Protein AF-A0A1X0ZWF3-F1 (afdb_monomer_lite)

Secondary structure (DSSP, 8-state):
-HHHHHHHHHHHHHHHHHHHHHHHHHHHHHHHHHHHHHHTT--HHHHHHHHHHHHHHHHHHHHHHHHHHSPPPPPPTTGGG--

S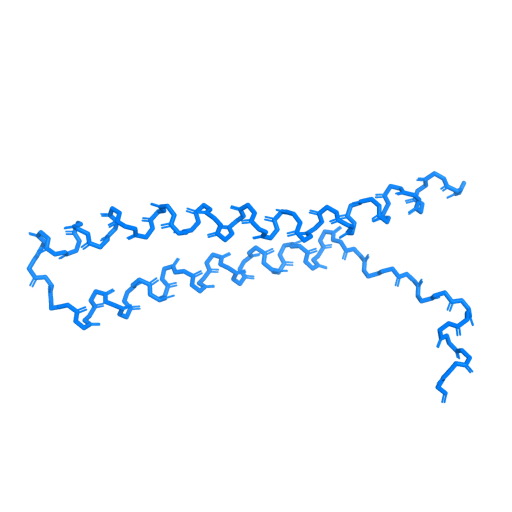tructure (mmCIF, N/CA/C/O backbone):
data_AF-A0A1X0ZWF3-F1
#
_entry.id   AF-A0A1X0ZWF3-F1
#
loop_
_atom_site.group_PDB
_atom_site.id
_atom_site.type_symbol
_atom_site.label_atom_id
_atom_site.label_alt_id
_atom_site.label_comp_id
_atom_site.label_asym_id
_atom_site.label_entity_id
_atom_site.label_seq_id
_atom_site.pdbx_PDB_ins_code
_atom_site.Cartn_x
_atom_site.Cartn_y
_atom_site.Cartn_z
_atom_site.occupancy
_atom_site.B_iso_or_equiv
_atom_site.auth_seq_id
_atom_site.auth_comp_id
_atom_site.auth_asym_id
_atom_site.auth_atom_id
_atom_site.pdbx_PDB_model_num
ATOM 1 N N . MET A 1 1 ? -23.942 4.016 27.450 1.00 49.78 1 MET A N 1
ATOM 2 C CA . MET A 1 1 ? -22.831 3.066 27.190 1.00 49.78 1 MET A CA 1
ATOM 3 C C . MET A 1 1 ? -23.010 2.209 25.929 1.00 49.78 1 MET A C 1
ATOM 5 O O . MET A 1 1 ? -22.033 2.072 25.215 1.00 49.78 1 MET A O 1
ATOM 9 N N . LYS A 1 2 ? -24.214 1.729 25.563 1.00 56.31 2 LYS A N 1
ATOM 10 C CA . LYS A 1 2 ? -24.435 0.869 24.367 1.00 56.31 2 LYS A CA 1
ATOM 11 C C . LYS A 1 2 ? -24.135 1.497 22.987 1.00 56.31 2 LYS A C 1
ATOM 13 O O . LYS A 1 2 ? -23.846 0.778 22.039 1.00 56.31 2 LYS A O 1
ATOM 18 N N . THR A 1 3 ? -24.221 2.822 22.843 1.00 58.50 3 THR A N 1
ATOM 19 C CA . THR A 1 3 ? -24.005 3.503 21.547 1.00 58.50 3 THR A CA 1
ATOM 20 C C . THR A 1 3 ? -22.538 3.492 21.118 1.00 58.50 3 THR A C 1
ATOM 22 O O . THR A 1 3 ? -22.245 3.353 19.936 1.00 58.50 3 THR A O 1
ATOM 25 N N . ASN A 1 4 ? -21.617 3.582 22.081 1.00 67.25 4 ASN A N 1
ATOM 26 C CA . ASN A 1 4 ? -20.184 3.667 21.803 1.00 67.25 4 ASN A CA 1
ATOM 27 C C . ASN A 1 4 ? -19.626 2.330 21.276 1.00 67.25 4 ASN A C 1
ATOM 29 O O . ASN A 1 4 ? -18.784 2.308 20.386 1.00 67.25 4 ASN A O 1
ATOM 33 N N . GLU A 1 5 ? -20.167 1.208 21.760 1.00 68.56 5 GLU A N 1
ATOM 34 C CA . GLU A 1 5 ? -19.804 -0.136 21.291 1.00 68.56 5 GLU A CA 1
ATOM 35 C C . GLU A 1 5 ? -20.290 -0.404 19.862 1.00 68.56 5 GLU A C 1
ATOM 37 O O . GLU A 1 5 ? -19.523 -0.912 19.049 1.00 68.56 5 GLU A O 1
ATOM 42 N N . ARG A 1 6 ? -21.516 0.016 19.508 1.00 69.56 6 ARG A N 1
ATOM 43 C CA . ARG A 1 6 ? -22.030 -0.122 18.131 1.00 69.56 6 ARG A CA 1
ATOM 44 C C . ARG A 1 6 ? -21.227 0.685 17.116 1.00 69.56 6 ARG A C 1
ATOM 46 O O . ARG A 1 6 ? -20.989 0.206 16.013 1.00 69.56 6 ARG A O 1
ATOM 53 N N . ILE A 1 7 ? -20.825 1.904 17.478 1.00 72.31 7 ILE A N 1
ATOM 54 C CA . ILE A 1 7 ? -20.001 2.757 16.611 1.00 72.31 7 ILE A CA 1
ATOM 55 C C . ILE A 1 7 ? -18.614 2.134 16.432 1.00 72.31 7 ILE A C 1
ATOM 57 O O . ILE A 1 7 ? -18.110 2.090 15.313 1.00 72.31 7 ILE A O 1
ATOM 61 N N . ARG A 1 8 ? -18.022 1.584 17.498 1.00 66.62 8 ARG A N 1
ATOM 62 C CA . ARG A 1 8 ? -16.731 0.890 17.431 1.00 66.62 8 ARG A CA 1
ATOM 63 C C . ARG A 1 8 ? -16.785 -0.357 16.543 1.00 66.62 8 ARG A C 1
ATOM 65 O O . ARG A 1 8 ? -15.916 -0.511 15.694 1.00 66.62 8 ARG A O 1
ATOM 72 N N . ASP A 1 9 ? -17.815 -1.193 16.671 1.00 71.81 9 ASP A N 1
ATOM 73 C CA . ASP A 1 9 ? -17.997 -2.375 15.810 1.00 71.81 9 ASP A CA 1
ATOM 74 C C . ASP A 1 9 ? -18.239 -1.995 14.345 1.00 71.81 9 ASP A C 1
ATOM 76 O O . ASP A 1 9 ? -17.745 -2.658 13.429 1.00 71.81 9 ASP A O 1
ATOM 80 N N . PHE A 1 10 ? -18.969 -0.903 14.109 1.00 73.50 10 PHE A N 1
ATOM 81 C CA . PHE A 1 10 ? -19.166 -0.360 12.770 1.00 73.50 10 PHE A CA 1
ATOM 82 C C . PHE A 1 10 ? -17.845 0.133 12.166 1.00 73.50 10 PHE A C 1
ATOM 84 O O . PHE A 1 10 ? -17.517 -0.241 11.042 1.00 73.50 10 PHE A O 1
ATOM 91 N N . LEU A 1 11 ? -17.049 0.895 12.921 1.00 69.56 11 LEU A N 1
ATOM 92 C CA . LEU A 1 11 ? -15.716 1.342 12.505 1.00 69.56 11 LEU A CA 1
ATOM 93 C C . LEU A 1 11 ? -14.764 0.161 12.273 1.00 69.56 11 LEU A C 1
ATOM 95 O O . LEU A 1 11 ? -14.000 0.180 11.312 1.00 69.56 11 LEU A O 1
ATOM 99 N N . TYR A 1 12 ? -14.856 -0.900 13.080 1.00 70.75 12 TYR A N 1
ATOM 100 C CA . TYR A 1 12 ? -14.079 -2.125 12.886 1.00 70.75 12 TYR A CA 1
ATOM 101 C C . TYR A 1 12 ? -14.466 -2.846 11.588 1.00 70.75 12 TYR A C 1
ATOM 103 O O . TYR A 1 12 ? -13.595 -3.234 10.814 1.00 70.75 12 TYR A O 1
ATOM 111 N N . ARG A 1 13 ? -15.763 -2.974 11.283 1.00 69.75 13 ARG A N 1
ATOM 112 C CA . ARG A 1 13 ? -16.221 -3.542 9.999 1.00 69.75 13 ARG A CA 1
ATOM 113 C C . ARG A 1 13 ? -15.846 -2.664 8.806 1.00 69.75 13 ARG A C 1
ATOM 115 O O . ARG A 1 13 ? -15.487 -3.186 7.754 1.00 69.75 13 ARG A O 1
ATOM 122 N N . MET A 1 14 ? -15.889 -1.346 8.976 1.00 74.94 14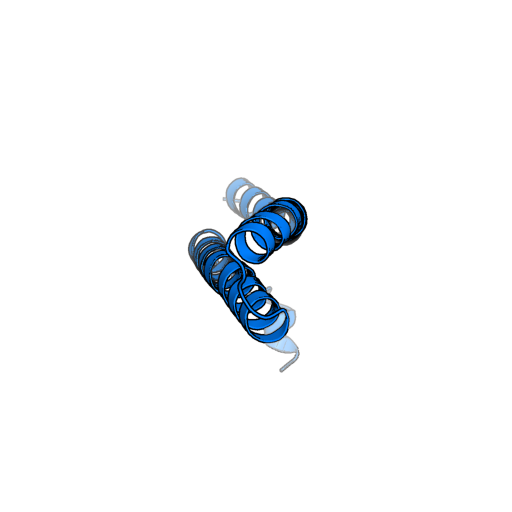 MET A N 1
ATOM 123 C CA . MET A 1 14 ? -15.470 -0.382 7.959 1.00 74.94 14 MET A CA 1
ATOM 124 C C . MET A 1 14 ? -13.951 -0.306 7.801 1.00 74.94 14 MET A C 1
ATOM 126 O O . MET A 1 14 ? -13.488 0.081 6.735 1.00 74.94 14 MET A O 1
ATOM 130 N N . SER A 1 15 ? -13.163 -0.749 8.782 1.00 71.44 15 SER A N 1
ATOM 131 C CA . SER A 1 15 ? -11.700 -0.790 8.677 1.00 71.44 15 SER A CA 1
ATOM 132 C C . SER A 1 15 ? -11.205 -1.633 7.510 1.00 71.44 15 SER A C 1
ATOM 134 O O . SER A 1 15 ? -10.318 -1.205 6.778 1.00 71.44 15 SER A O 1
ATOM 136 N N . ASN A 1 16 ? -11.839 -2.784 7.270 1.00 72.94 16 ASN A N 1
ATOM 137 C CA . ASN A 1 16 ? -11.531 -3.637 6.126 1.00 72.94 16 ASN A CA 1
ATOM 138 C C . ASN A 1 16 ? -11.870 -2.940 4.805 1.00 72.94 16 ASN A C 1
ATOM 140 O O . ASN A 1 16 ? -11.131 -3.067 3.832 1.00 72.94 16 ASN A O 1
ATOM 144 N N . PHE A 1 17 ? -12.960 -2.170 4.780 1.00 76.94 17 PHE A N 1
ATOM 145 C CA . PHE A 1 17 ? -13.349 -1.380 3.615 1.00 76.94 17 PHE A CA 1
ATOM 146 C C . PHE A 1 17 ? -12.370 -0.224 3.359 1.00 76.94 17 PHE A C 1
ATOM 148 O O . PHE A 1 17 ? -11.980 0.013 2.220 1.00 76.94 17 PHE A O 1
ATOM 155 N N . ILE A 1 18 ? -11.892 0.438 4.417 1.00 78.06 18 ILE A N 1
ATOM 156 C CA . ILE A 1 18 ? -10.851 1.470 4.329 1.00 78.06 18 ILE A CA 1
ATOM 157 C C . ILE A 1 18 ? -9.532 0.858 3.835 1.00 78.06 18 ILE A C 1
ATOM 159 O O . ILE A 1 18 ? -8.904 1.420 2.942 1.00 78.06 18 ILE A O 1
ATOM 163 N N . CYS A 1 19 ? -9.144 -0.319 4.336 1.00 75.19 19 CYS A N 1
ATOM 164 C CA . CYS A 1 19 ? -7.993 -1.076 3.832 1.00 75.19 19 CYS A CA 1
ATOM 165 C C . CYS A 1 19 ? -8.114 -1.361 2.326 1.00 75.19 19 CYS A C 1
ATOM 167 O O . CYS A 1 19 ? -7.159 -1.154 1.580 1.00 75.19 19 CYS A O 1
ATOM 169 N N . LEU A 1 20 ? -9.299 -1.779 1.870 1.00 76.94 20 LEU A N 1
ATOM 170 C CA . LEU A 1 20 ? -9.594 -2.005 0.453 1.00 76.94 20 LEU A CA 1
ATOM 171 C C . LEU A 1 20 ? -9.459 -0.727 -0.384 1.00 76.94 20 LEU A C 1
ATOM 173 O O . LEU A 1 20 ? -8.852 -0.768 -1.452 1.00 76.94 20 LEU A O 1
ATOM 177 N N . ILE A 1 21 ? -9.973 0.407 0.102 1.00 82.00 21 ILE A N 1
ATOM 178 C CA . ILE A 1 21 ? -9.854 1.702 -0.587 1.00 82.00 21 ILE A CA 1
ATOM 179 C C . ILE A 1 21 ? -8.388 2.124 -0.699 1.00 82.00 21 ILE A C 1
ATOM 181 O O . ILE A 1 21 ? -7.957 2.550 -1.769 1.00 82.00 21 ILE A O 1
ATOM 185 N N . VAL A 1 22 ? -7.608 1.986 0.375 1.00 80.56 22 VAL A N 1
ATOM 186 C CA . VAL A 1 22 ? -6.179 2.328 0.363 1.00 80.56 22 VAL A CA 1
ATOM 187 C C . VAL A 1 22 ? -5.415 1.435 -0.616 1.00 80.56 22 VAL A C 1
ATOM 189 O O . VAL A 1 22 ? -4.622 1.940 -1.410 1.00 80.56 22 VAL A O 1
ATOM 192 N N . ALA A 1 23 ? -5.680 0.127 -0.613 1.00 78.25 23 ALA A N 1
ATOM 193 C CA . ALA A 1 23 ? -5.061 -0.806 -1.550 1.00 78.25 23 ALA A CA 1
ATOM 194 C C . ALA A 1 23 ? -5.428 -0.487 -3.012 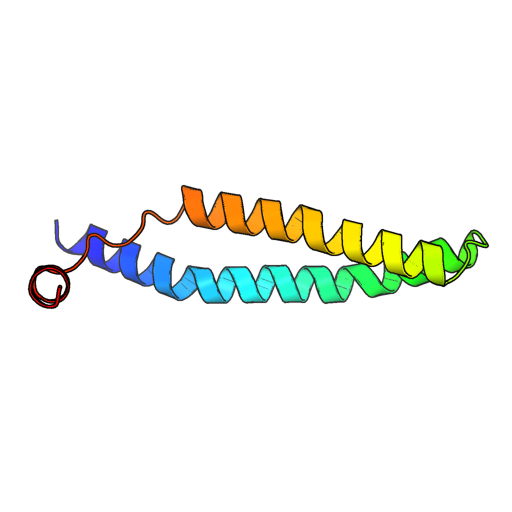1.00 78.25 23 ALA A C 1
ATOM 196 O O . ALA A 1 23 ? -4.558 -0.493 -3.883 1.00 78.25 23 ALA A O 1
ATOM 197 N N . ALA A 1 24 ? -6.694 -0.153 -3.280 1.00 80.25 24 ALA A N 1
ATOM 198 C CA . ALA A 1 24 ? -7.152 0.255 -4.606 1.00 80.25 24 ALA A CA 1
ATOM 199 C C . ALA A 1 24 ? -6.513 1.581 -5.056 1.00 80.25 24 ALA A C 1
ATOM 201 O O . ALA A 1 24 ? -6.064 1.692 -6.196 1.00 80.25 24 ALA A O 1
ATOM 202 N N . GLY A 1 25 ? -6.407 2.565 -4.159 1.00 80.25 25 GLY A N 1
ATOM 203 C CA . GLY A 1 25 ? -5.724 3.831 -4.431 1.00 80.25 25 GLY A CA 1
ATOM 204 C C . GLY A 1 25 ? -4.243 3.635 -4.763 1.00 80.25 25 GLY A C 1
ATOM 205 O O . GLY A 1 25 ? -3.743 4.229 -5.718 1.00 80.25 25 GLY A O 1
ATOM 206 N N . LE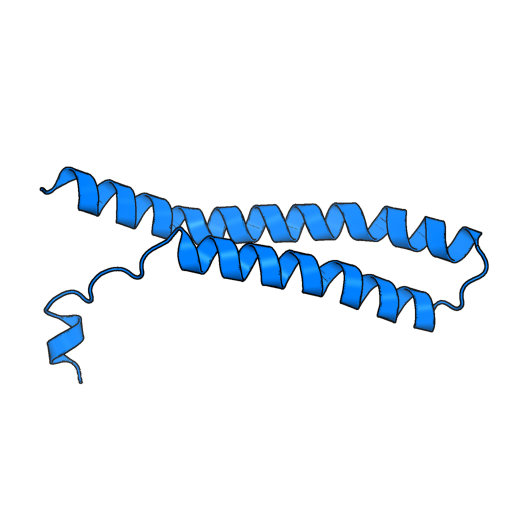U A 1 26 ? -3.561 2.741 -4.041 1.00 78.31 26 LEU A N 1
ATOM 207 C CA . LEU A 1 26 ? -2.174 2.372 -4.332 1.00 78.31 26 LEU A CA 1
ATOM 208 C C . LEU A 1 26 ? -2.039 1.710 -5.706 1.00 78.31 26 LEU A C 1
ATOM 210 O O . LEU A 1 26 ? -1.182 2.116 -6.483 1.00 78.31 26 LEU A O 1
ATOM 214 N N . MET A 1 27 ? -2.914 0.762 -6.051 1.00 75.19 27 MET A N 1
ATOM 215 C CA . MET A 1 27 ? -2.924 0.127 -7.379 1.00 75.19 27 MET A CA 1
ATOM 216 C C . MET A 1 27 ? -3.067 1.149 -8.518 1.00 75.19 27 MET A C 1
ATOM 218 O O . MET A 1 27 ? -2.354 1.054 -9.516 1.00 75.19 27 MET A O 1
ATOM 222 N N . ILE A 1 28 ? -3.944 2.147 -8.360 1.00 79.06 28 ILE A N 1
ATOM 223 C CA . ILE A 1 28 ? -4.151 3.207 -9.362 1.00 79.06 28 ILE A CA 1
ATOM 224 C C . ILE A 1 28 ? -2.910 4.104 -9.490 1.00 79.06 28 ILE A C 1
ATOM 226 O O . ILE A 1 28 ? -2.562 4.517 -10.593 1.00 79.06 28 ILE A O 1
ATOM 230 N N . TRP A 1 29 ? -2.222 4.390 -8.381 1.00 76.81 29 TRP A N 1
ATOM 231 C CA . TRP A 1 29 ? -1.043 5.262 -8.353 1.00 76.81 29 TRP A CA 1
ATOM 232 C C . TRP A 1 29 ? 0.228 4.602 -8.910 1.00 76.81 29 TRP A C 1
ATOM 234 O O . TRP A 1 29 ? 1.091 5.271 -9.480 1.00 76.81 29 TRP A O 1
ATOM 244 N N . ILE A 1 30 ? 0.357 3.284 -8.761 1.00 76.94 30 ILE A N 1
ATOM 245 C CA . ILE A 1 30 ? 1.551 2.532 -9.168 1.00 76.94 30 ILE A CA 1
ATOM 246 C C . ILE A 1 30 ? 1.730 2.544 -10.698 1.00 76.94 30 ILE A C 1
ATOM 248 O O . ILE A 1 30 ? 2.849 2.691 -11.171 1.00 76.94 30 ILE A O 1
ATOM 252 N N . ALA A 1 31 ? 0.663 2.478 -11.497 1.00 74.69 31 ALA A N 1
ATOM 253 C CA . ALA A 1 31 ? 0.782 2.484 -12.962 1.00 74.69 31 ALA A CA 1
ATOM 254 C C . ALA A 1 31 ? 1.476 3.745 -13.545 1.00 74.69 31 ALA A C 1
ATOM 256 O O . ALA A 1 31 ? 2.499 3.593 -14.216 1.00 74.69 31 ALA A O 1
ATOM 257 N N . PRO A 1 32 ? 1.025 4.985 -13.258 1.00 81.50 32 PRO A N 1
ATOM 258 C CA . PRO A 1 32 ? 1.680 6.190 -13.775 1.00 81.50 32 PRO A CA 1
ATOM 259 C C . PRO A 1 32 ? 3.100 6.387 -13.223 1.00 81.50 32 PRO A C 1
ATOM 261 O O . PRO A 1 32 ? 3.963 6.922 -13.921 1.00 81.50 32 PRO A O 1
ATOM 264 N N . GLY A 1 33 ? 3.379 5.918 -12.000 1.00 81.50 33 GLY A N 1
ATOM 265 C CA . GLY A 1 33 ? 4.736 5.913 -11.451 1.00 81.50 33 GLY A CA 1
ATOM 266 C C . GLY A 1 33 ? 5.693 5.020 -12.248 1.00 81.50 33 GLY A C 1
ATOM 267 O O . GLY A 1 33 ? 6.856 5.377 -12.426 1.00 81.50 33 GLY A O 1
ATOM 268 N N . ALA A 1 34 ? 5.210 3.888 -12.769 1.00 82.69 34 ALA A N 1
ATOM 269 C CA . ALA A 1 34 ? 6.015 2.957 -13.557 1.00 82.69 34 ALA A CA 1
ATOM 270 C C . ALA A 1 34 ? 6.453 3.598 -14.875 1.00 82.69 34 ALA A C 1
ATOM 272 O O . ALA A 1 34 ? 7.631 3.565 -15.232 1.00 82.69 34 ALA A O 1
ATOM 273 N N . ASP A 1 35 ? 5.501 4.214 -15.573 1.00 84.81 35 ASP A N 1
ATOM 274 C CA . ASP A 1 35 ? 5.735 4.833 -16.876 1.00 84.81 35 ASP A CA 1
ATOM 275 C C . ASP A 1 35 ? 6.650 6.054 -16.761 1.00 84.81 35 ASP A C 1
ATOM 277 O O . ASP A 1 35 ? 7.526 6.261 -17.604 1.00 84.81 35 ASP A O 1
ATOM 281 N N . HIS A 1 36 ? 6.536 6.808 -15.664 1.00 85.19 36 HIS A N 1
ATOM 282 C CA . HIS A 1 36 ? 7.462 7.892 -15.363 1.00 85.19 36 HIS A CA 1
ATOM 283 C C . HIS A 1 36 ? 8.902 7.388 -15.183 1.00 85.19 36 HIS A C 1
ATOM 285 O O . HIS A 1 36 ? 9.822 7.926 -15.801 1.00 85.19 36 HIS A O 1
ATOM 291 N N . LEU A 1 37 ? 9.109 6.318 -14.411 1.00 84.81 37 LEU A N 1
ATOM 292 C CA . LEU A 1 37 ? 10.444 5.749 -14.199 1.00 84.81 37 LEU A CA 1
ATOM 293 C C . LEU A 1 37 ? 11.023 5.140 -15.487 1.00 84.81 37 LEU A C 1
ATOM 295 O O . LEU A 1 37 ? 12.218 5.290 -15.748 1.00 84.81 37 LEU A O 1
ATOM 299 N N . ARG A 1 38 ? 10.183 4.532 -16.339 1.00 87.88 38 ARG A N 1
ATOM 300 C CA . ARG A 1 38 ? 10.598 4.070 -17.676 1.00 87.88 38 ARG A CA 1
ATOM 301 C C . ARG A 1 38 ? 11.051 5.226 -18.559 1.00 87.88 38 ARG A C 1
ATOM 303 O O . ARG A 1 38 ? 12.068 5.106 -19.234 1.00 87.88 38 ARG A O 1
ATOM 310 N N . SER A 1 39 ? 10.343 6.358 -18.524 1.00 89.38 39 SER A N 1
ATOM 311 C CA . SER A 1 39 ? 10.704 7.548 -19.309 1.00 89.38 39 SER A CA 1
ATOM 312 C C . SER A 1 39 ? 12.053 8.162 -18.907 1.00 89.38 39 SER A C 1
ATOM 314 O O . SER A 1 39 ? 12.702 8.808 -19.725 1.00 89.38 39 SER A O 1
ATOM 316 N N . MET A 1 40 ? 12.510 7.909 -17.676 1.00 88.50 40 MET A N 1
ATOM 317 C CA . MET A 1 40 ? 13.834 8.305 -17.181 1.00 88.50 40 MET A CA 1
ATOM 318 C C . MET A 1 40 ? 14.950 7.316 -17.549 1.00 88.50 40 MET A C 1
ATOM 320 O O . MET A 1 40 ? 16.105 7.535 -17.189 1.00 88.50 40 MET A O 1
ATOM 324 N N . GLY A 1 41 ? 14.626 6.224 -18.249 1.00 88.56 41 GLY A N 1
ATOM 325 C CA . GLY A 1 41 ? 15.595 5.214 -18.671 1.00 88.56 41 GLY A CA 1
ATOM 326 C C . GLY A 1 41 ? 16.007 4.234 -17.570 1.00 88.56 41 GLY A C 1
ATOM 327 O O . GLY A 1 41 ? 17.054 3.598 -17.693 1.00 88.56 41 GLY A O 1
ATOM 328 N N . LEU A 1 42 ? 15.221 4.097 -16.493 1.00 88.31 42 LEU A N 1
ATOM 329 C CA . LEU A 1 42 ? 15.490 3.073 -15.483 1.00 88.31 42 LEU A CA 1
ATOM 330 C C . LEU A 1 42 ? 15.248 1.668 -16.045 1.00 88.31 42 LEU A C 1
ATOM 332 O O . LEU A 1 42 ? 14.333 1.433 -16.832 1.00 88.31 42 LEU A O 1
ATOM 336 N N . GLN A 1 43 ? 16.053 0.716 -15.576 1.00 91.06 43 GLN A N 1
ATOM 337 C CA . GLN A 1 43 ? 15.864 -0.700 -15.876 1.00 91.06 43 GLN A CA 1
ATOM 338 C C . GLN A 1 43 ? 14.565 -1.220 -15.249 1.00 91.06 43 GLN A C 1
ATOM 340 O O . GLN A 1 43 ? 14.270 -0.916 -14.093 1.00 91.06 43 GLN A O 1
ATOM 345 N N . ASP A 1 44 ? 13.826 -2.058 -15.979 1.00 85.88 44 ASP A N 1
ATOM 346 C CA . ASP A 1 44 ? 12.526 -2.592 -15.543 1.00 85.88 44 ASP A CA 1
ATOM 347 C C . ASP A 1 44 ? 12.586 -3.311 -14.178 1.00 85.88 44 ASP A C 1
ATOM 349 O O . ASP A 1 44 ? 11.636 -3.220 -13.398 1.00 85.88 44 ASP A O 1
ATOM 353 N N . ASP A 1 45 ? 13.699 -3.972 -13.840 1.00 86.50 45 ASP A N 1
ATOM 354 C CA . ASP A 1 45 ? 13.890 -4.604 -12.523 1.00 86.50 45 ASP A CA 1
ATOM 355 C C . ASP A 1 45 ? 13.974 -3.579 -11.386 1.00 86.50 45 ASP A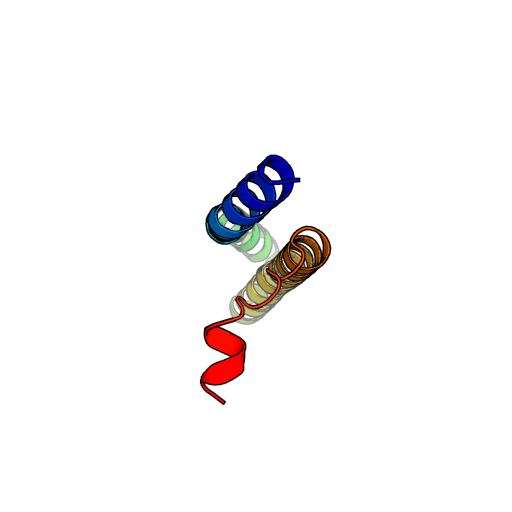 C 1
ATOM 357 O O . ASP A 1 45 ? 13.359 -3.755 -10.330 1.00 86.50 45 ASP A O 1
ATOM 361 N N . LEU A 1 46 ? 14.670 -2.462 -11.616 1.00 85.62 46 LEU A N 1
ATOM 362 C CA . LEU A 1 46 ? 14.751 -1.368 -10.652 1.00 85.62 46 LEU A CA 1
ATOM 363 C C . LEU A 1 46 ? 13.386 -0.692 -10.484 1.00 85.62 46 LEU A C 1
ATOM 365 O O . LEU A 1 46 ? 13.001 -0.361 -9.364 1.00 85.62 46 LEU A O 1
ATOM 369 N N . ILE A 1 47 ? 12.625 -0.555 -11.574 1.00 87.12 47 ILE A N 1
ATOM 370 C CA . ILE A 1 47 ? 11.252 -0.035 -11.547 1.00 87.12 47 ILE A CA 1
ATOM 371 C C . ILE A 1 47 ? 10.364 -0.951 -10.710 1.00 87.12 47 ILE A C 1
ATOM 373 O O . ILE A 1 47 ? 9.696 -0.466 -9.802 1.00 87.12 47 ILE A O 1
ATOM 377 N N . ARG A 1 48 ? 10.397 -2.271 -10.934 1.00 84.06 48 ARG A N 1
ATOM 378 C CA . ARG A 1 48 ? 9.640 -3.242 -10.124 1.00 84.06 48 ARG A CA 1
ATOM 379 C C . ARG A 1 48 ? 9.969 -3.126 -8.638 1.00 84.06 48 ARG A C 1
ATOM 381 O O . ARG A 1 48 ? 9.046 -3.084 -7.826 1.00 84.06 48 ARG A O 1
ATOM 388 N N . MET A 1 49 ? 11.248 -3.018 -8.274 1.00 85.56 49 MET A N 1
ATOM 389 C CA . MET A 1 49 ? 11.645 -2.814 -6.876 1.00 85.56 49 MET A CA 1
ATOM 390 C C . MET A 1 49 ? 11.126 -1.484 -6.311 1.00 85.56 49 MET A C 1
ATOM 392 O O . MET A 1 49 ? 10.563 -1.469 -5.215 1.00 85.56 49 MET A O 1
ATOM 396 N N . ALA A 1 50 ? 11.239 -0.385 -7.061 1.00 84.44 50 ALA A N 1
ATOM 397 C CA . ALA A 1 50 ? 10.721 0.921 -6.646 1.00 84.44 50 ALA A CA 1
ATOM 398 C C . ALA A 1 50 ? 9.194 0.905 -6.453 1.00 84.44 50 ALA A C 1
ATOM 400 O O . ALA A 1 50 ? 8.690 1.479 -5.489 1.00 84.44 50 ALA A O 1
ATOM 401 N N . MET A 1 51 ? 8.462 0.205 -7.324 1.00 83.75 51 MET A N 1
ATOM 402 C CA . MET A 1 51 ? 7.008 0.035 -7.228 1.00 83.75 51 MET A CA 1
ATOM 403 C C . MET A 1 51 ? 6.618 -0.721 -5.955 1.00 83.75 51 MET A C 1
ATOM 405 O O . MET A 1 51 ? 5.687 -0.315 -5.263 1.00 83.75 51 MET A O 1
ATOM 409 N N . VAL A 1 52 ? 7.346 -1.793 -5.617 1.00 83.19 52 VAL A N 1
ATOM 410 C CA . VAL A 1 52 ? 7.115 -2.564 -4.385 1.00 83.19 52 VAL A CA 1
ATOM 411 C C . VAL A 1 52 ? 7.339 -1.685 -3.159 1.00 83.19 52 VAL A C 1
ATOM 413 O O . VAL A 1 52 ? 6.482 -1.641 -2.281 1.00 83.19 52 VAL A O 1
ATOM 416 N N . VAL A 1 53 ? 8.439 -0.931 -3.108 1.00 83.38 53 VAL A N 1
ATOM 417 C CA . VAL A 1 53 ? 8.712 -0.005 -1.995 1.00 83.38 53 VAL A CA 1
ATOM 418 C C . VAL A 1 53 ? 7.632 1.082 -1.907 1.00 83.38 53 VAL A C 1
ATOM 420 O O . VAL A 1 53 ? 7.117 1.354 -0.820 1.00 83.38 53 VAL A O 1
ATOM 423 N N . GLY A 1 54 ? 7.233 1.641 -3.053 1.00 80.75 54 GLY A N 1
ATOM 424 C CA . GLY A 1 54 ? 6.161 2.630 -3.165 1.00 80.75 54 GLY A CA 1
ATOM 425 C C . GLY A 1 54 ? 4.784 2.107 -2.746 1.00 80.75 54 GLY A C 1
ATOM 426 O O . GLY A 1 54 ? 3.958 2.896 -2.302 1.00 80.75 54 GLY A O 1
ATOM 427 N N . ALA A 1 55 ? 4.540 0.797 -2.823 1.00 79.31 55 ALA A N 1
ATOM 428 C CA . ALA A 1 55 ? 3.308 0.162 -2.356 1.00 79.31 55 ALA A CA 1
ATOM 429 C C . ALA A 1 55 ? 3.362 -0.211 -0.863 1.00 79.31 55 ALA A C 1
ATOM 431 O O . ALA A 1 55 ? 2.391 -0.021 -0.125 1.00 79.31 55 ALA A O 1
ATOM 432 N N . VAL A 1 56 ? 4.502 -0.737 -0.408 1.00 82.06 56 VAL A N 1
ATOM 433 C CA . VAL A 1 56 ? 4.681 -1.271 0.949 1.00 82.06 56 VAL A CA 1
ATOM 434 C C . VAL A 1 56 ? 4.670 -0.160 1.993 1.00 82.06 56 VAL A C 1
ATOM 436 O O . VAL A 1 56 ? 3.993 -0.303 3.009 1.00 82.06 56 VAL A O 1
ATOM 439 N N . ILE A 1 57 ? 5.370 0.956 1.761 1.00 82.25 57 ILE A N 1
ATOM 440 C CA . ILE A 1 57 ? 5.465 2.037 2.758 1.00 82.25 57 ILE A CA 1
ATOM 441 C C . ILE A 1 57 ? 4.082 2.639 3.071 1.00 82.25 57 ILE A C 1
ATOM 443 O O . ILE A 1 57 ? 3.708 2.665 4.248 1.00 82.25 57 ILE A O 1
ATOM 447 N N . PRO A 1 58 ? 3.269 3.061 2.082 1.00 79.50 58 PRO A N 1
ATOM 448 C CA . PRO A 1 58 ? 1.934 3.581 2.363 1.00 79.50 58 PRO A CA 1
ATOM 449 C C . PRO A 1 58 ? 1.001 2.517 2.947 1.00 79.50 58 PRO A C 1
ATOM 451 O O . PRO A 1 58 ? 0.198 2.835 3.823 1.00 79.50 58 PRO A O 1
ATOM 454 N N . GLY A 1 59 ? 1.131 1.255 2.519 1.00 81.00 59 GLY A N 1
ATOM 455 C CA . GLY A 1 59 ? 0.378 0.136 3.087 1.00 81.00 59 GLY A CA 1
ATOM 456 C C . GLY A 1 59 ? 0.663 -0.069 4.578 1.00 81.00 59 GLY A C 1
ATOM 457 O O . GLY A 1 59 ? -0.269 -0.206 5.369 1.00 81.00 59 GLY A O 1
ATOM 458 N N . LEU A 1 60 ? 1.935 -0.016 4.988 1.00 82.50 60 LEU A N 1
ATOM 459 C CA . LEU A 1 60 ? 2.340 -0.114 6.393 1.00 82.50 60 LEU A CA 1
ATOM 460 C C . LEU A 1 60 ? 1.852 1.079 7.220 1.00 82.50 60 LEU A C 1
ATOM 462 O O . LEU A 1 60 ? 1.362 0.885 8.332 1.00 82.50 60 LEU A O 1
ATOM 466 N N . ILE A 1 61 ? 1.935 2.297 6.678 1.00 82.44 61 ILE A N 1
ATOM 467 C CA . ILE A 1 61 ? 1.430 3.504 7.348 1.00 82.44 61 ILE A CA 1
ATOM 468 C C . ILE A 1 61 ? -0.088 3.410 7.536 1.00 82.44 61 ILE A C 1
ATOM 470 O O . ILE A 1 61 ? -0.584 3.638 8.638 1.00 82.44 61 ILE A O 1
ATOM 474 N N . ALA A 1 62 ? -0.831 3.017 6.500 1.00 79.56 62 ALA A N 1
ATOM 475 C CA . ALA A 1 62 ? -2.277 2.851 6.584 1.00 79.56 62 ALA A CA 1
ATOM 476 C C . ALA A 1 62 ? -2.673 1.751 7.575 1.00 79.56 62 ALA A C 1
ATOM 478 O O . ALA A 1 62 ? -3.575 1.957 8.384 1.00 79.56 62 ALA A O 1
ATOM 479 N N . ALA A 1 63 ? -1.969 0.617 7.574 1.00 76.38 63 ALA A N 1
ATOM 480 C CA . ALA A 1 63 ? -2.190 -0.454 8.539 1.00 76.38 63 ALA A CA 1
ATOM 481 C C . ALA A 1 63 ? -1.903 0.003 9.979 1.00 76.38 63 ALA A C 1
ATOM 483 O O . ALA A 1 63 ? -2.676 -0.308 10.886 1.00 76.38 63 ALA A O 1
ATOM 484 N N . ALA A 1 64 ? -0.832 0.772 10.197 1.00 79.44 64 ALA A N 1
ATOM 485 C CA . ALA A 1 64 ? -0.498 1.331 11.504 1.00 79.44 64 ALA A CA 1
ATOM 486 C C . ALA A 1 64 ? -1.564 2.328 11.983 1.00 79.44 64 ALA A C 1
ATOM 488 O O . ALA A 1 64 ? -2.014 2.230 13.122 1.00 79.44 64 ALA A O 1
ATOM 489 N N . ILE A 1 65 ? -2.017 3.231 11.109 1.00 78.62 65 ILE A N 1
ATOM 490 C CA . ILE A 1 65 ? -3.087 4.196 11.401 1.00 78.62 65 ILE A CA 1
ATOM 491 C C . ILE A 1 65 ? -4.403 3.476 11.705 1.00 78.62 65 ILE A C 1
ATOM 493 O O . ILE A 1 65 ? -5.074 3.798 12.681 1.00 78.62 65 ILE A O 1
ATOM 497 N N . LEU A 1 66 ? -4.773 2.472 10.908 1.00 74.00 66 LEU A N 1
ATOM 498 C CA . LEU A 1 66 ? -5.968 1.676 11.173 1.00 74.00 66 LEU A CA 1
ATOM 499 C C . LEU A 1 66 ? -5.855 0.969 12.524 1.00 74.00 66 LEU A C 1
ATOM 501 O O . LEU A 1 66 ? -6.802 0.988 13.302 1.00 74.00 66 LEU A O 1
ATOM 505 N N . ARG A 1 67 ? -4.687 0.416 12.856 1.00 71.25 67 ARG A N 1
ATOM 506 C CA . ARG A 1 67 ? -4.471 -0.260 14.139 1.00 71.25 67 ARG A CA 1
ATOM 507 C C . ARG A 1 67 ? -4.509 0.685 15.343 1.00 71.25 67 ARG A C 1
ATOM 509 O O . ARG A 1 67 ? -4.904 0.245 16.418 1.00 71.25 67 ARG A O 1
ATOM 516 N N . THR A 1 68 ? -4.111 1.949 15.197 1.00 72.88 68 THR A N 1
ATOM 517 C CA . THR A 1 68 ? -4.180 2.937 16.288 1.00 72.88 68 THR A CA 1
ATOM 518 C C . THR A 1 68 ? -5.564 3.565 16.427 1.00 72.88 68 THR A C 1
ATOM 520 O O . THR A 1 68 ? -6.015 3.791 17.548 1.00 72.88 68 THR A O 1
ATOM 523 N N . LEU A 1 69 ? -6.256 3.824 15.315 1.00 67.25 69 LEU A N 1
ATOM 524 C CA . LEU A 1 69 ? -7.598 4.414 15.314 1.00 67.25 69 LEU A CA 1
ATOM 525 C C . LEU A 1 69 ? -8.684 3.410 15.706 1.00 67.25 69 LEU A C 1
ATOM 527 O O . LEU A 1 69 ? -9.702 3.788 16.287 1.00 67.25 69 LEU A O 1
ATOM 531 N N . ILE A 1 70 ? -8.483 2.134 15.393 1.00 66.69 70 ILE A N 1
ATOM 532 C CA . ILE A 1 70 ? -9.454 1.081 15.655 1.00 66.69 70 ILE A CA 1
ATOM 533 C C . ILE A 1 70 ? -8.940 0.257 16.829 1.00 66.69 70 ILE A C 1
ATOM 535 O O . ILE A 1 70 ? -8.195 -0.710 16.670 1.00 66.69 70 ILE A O 1
ATOM 539 N N . ALA A 1 71 ? -9.354 0.652 18.034 1.00 59.50 71 ALA A N 1
ATOM 540 C CA . ALA A 1 71 ? -9.148 -0.161 19.224 1.00 59.50 71 ALA A CA 1
ATOM 541 C C . ALA A 1 71 ? -9.727 -1.563 18.973 1.00 59.50 71 ALA A C 1
ATOM 543 O O . ALA A 1 71 ? -10.900 -1.695 18.609 1.00 59.50 71 ALA A O 1
ATOM 544 N N . SER A 1 72 ? -8.905 -2.599 19.155 1.00 58.12 72 SER A N 1
ATOM 545 C CA . SER A 1 72 ? -9.343 -3.995 19.091 1.00 58.12 72 SER A CA 1
ATOM 546 C C . SER A 1 72 ? -10.609 -4.178 19.936 1.00 58.12 72 SER A C 1
ATOM 548 O O . SER A 1 72 ? -10.638 -3.680 21.070 1.00 58.12 72 SER A O 1
ATOM 550 N N . PRO A 1 73 ? -11.662 -4.841 19.417 1.00 57.81 73 PRO A N 1
ATOM 551 C CA . PRO A 1 73 ? -12.862 -5.092 20.192 1.00 57.81 73 PRO A CA 1
ATOM 552 C C . PRO A 1 73 ? -12.460 -5.828 21.465 1.00 57.81 73 PRO A C 1
ATOM 554 O O . PRO A 1 73 ? -11.624 -6.731 21.442 1.00 57.81 73 PRO A O 1
ATOM 557 N N . THR A 1 74 ? -13.018 -5.394 22.592 1.00 57.78 74 THR A N 1
ATOM 558 C CA . THR A 1 74 ? -12.867 -6.117 23.850 1.00 57.78 74 THR A CA 1
ATOM 559 C C . THR A 1 74 ? -13.414 -7.529 23.611 1.00 57.78 74 THR A C 1
ATOM 561 O O . THR A 1 74 ? -14.576 -7.615 23.202 1.00 57.78 74 THR A O 1
ATOM 564 N N . PRO A 1 75 ? -12.623 -8.605 23.793 1.00 57.81 75 PRO A N 1
ATOM 565 C CA . PRO A 1 75 ? -13.091 -9.960 23.531 1.00 57.81 75 PRO A CA 1
ATOM 566 C C . PRO A 1 75 ? -14.379 -10.203 24.307 1.00 57.81 75 PRO A C 1
ATOM 568 O O . PRO A 1 75 ? -14.495 -9.844 25.485 1.00 57.81 75 PRO A O 1
ATOM 571 N N . THR A 1 76 ? -15.381 -10.747 23.625 1.00 54.62 76 THR A N 1
ATOM 572 C CA . THR A 1 76 ? -16.660 -11.007 24.282 1.00 54.62 76 THR A CA 1
ATOM 573 C C . THR A 1 76 ? -16.468 -12.125 25.316 1.00 54.62 76 THR A C 1
ATOM 575 O O . THR A 1 76 ? -15.635 -13.011 25.115 1.00 54.62 76 THR A O 1
ATOM 578 N N . PRO A 1 77 ? -17.225 -12.149 26.430 1.00 56.56 77 PRO A N 1
ATOM 579 C CA . PRO A 1 77 ? -17.043 -13.153 27.486 1.00 56.56 77 PRO A CA 1
ATOM 580 C C . PRO A 1 77 ? -17.122 -14.613 27.005 1.00 56.56 77 PRO A C 1
ATOM 582 O O . PRO A 1 77 ? -16.616 -15.503 27.683 1.00 56.56 77 PRO A O 1
ATOM 585 N N . ASN A 1 78 ? -17.742 -14.865 25.846 1.00 55.91 78 ASN A N 1
ATOM 586 C CA . ASN A 1 78 ? -17.804 -16.189 25.224 1.00 55.91 78 ASN A CA 1
ATOM 587 C C . ASN A 1 78 ? -16.508 -16.601 24.510 1.00 55.91 78 ASN A C 1
ATOM 589 O O . ASN A 1 78 ? -16.196 -17.785 24.502 1.00 55.91 78 ASN A O 1
ATOM 593 N N . GLU A 1 79 ? -15.731 -15.665 23.961 1.00 55.38 79 GLU A N 1
ATOM 594 C CA . GLU A 1 79 ? -14.419 -15.969 23.367 1.00 55.38 79 GLU A CA 1
ATOM 595 C C . GLU A 1 79 ? -13.371 -16.249 24.449 1.00 55.38 79 GLU A C 1
ATOM 597 O O . GLU A 1 79 ? -12.503 -17.093 24.268 1.00 55.38 79 GLU A O 1
ATOM 602 N N . SER A 1 80 ? -13.505 -15.619 25.621 1.00 50.59 80 SER A N 1
ATOM 603 C CA . SER A 1 80 ? -12.608 -15.843 26.763 1.00 50.59 80 SER A CA 1
ATOM 604 C C . SER A 1 80 ? -12.816 -17.187 27.477 1.00 50.59 80 SER A C 1
ATOM 606 O O . SER A 1 80 ? -12.030 -17.520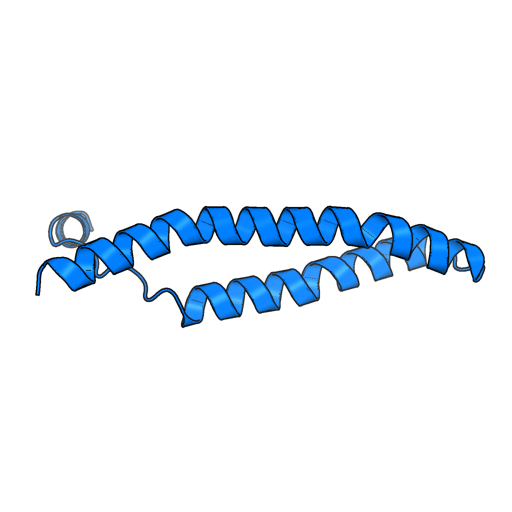 28.357 1.00 50.59 80 SER A O 1
ATOM 608 N N . ARG A 1 81 ? -13.883 -17.930 27.153 1.00 52.56 81 ARG A N 1
ATOM 609 C CA . ARG A 1 81 ? -14.201 -19.250 27.733 1.00 52.56 81 ARG A CA 1
ATOM 610 C C . ARG A 1 81 ? -13.835 -20.424 26.818 1.00 52.56 81 ARG A C 1
ATOM 612 O O . ARG A 1 81 ? -14.036 -21.567 27.211 1.00 52.56 81 ARG A O 1
ATOM 619 N N . ALA A 1 82 ? -13.371 -20.140 25.601 1.00 53.75 82 ALA A N 1
ATOM 620 C CA . ALA A 1 82 ? -13.044 -21.138 24.583 1.00 53.75 82 ALA A CA 1
ATOM 621 C C . ALA A 1 82 ? -11.531 -21.424 24.461 1.00 53.75 82 ALA A C 1
ATOM 623 O O . ALA A 1 82 ? -11.133 -22.171 23.569 1.00 53.75 82 ALA A O 1
ATOM 624 N N . GLY A 1 83 ? -10.707 -20.839 25.338 1.00 46.75 83 GLY A N 1
ATOM 625 C CA . GLY A 1 83 ? -9.291 -21.170 25.537 1.00 46.75 83 GLY A CA 1
ATOM 626 C C . GLY A 1 83 ? -9.048 -21.612 26.970 1.00 46.75 83 GLY A C 1
ATOM 627 O O . GLY A 1 83 ? -8.072 -22.362 27.174 1.00 46.75 83 GLY A O 1
#

pLDDT: mean 74.33, std 11.06, range [46.75, 91.06]

Radius of gyration: 19.05 Å; chains: 1; bounding box: 40×30×47 Å

Organism: Pseudomonas putida (NCBI:txid303)

Sequence (83 aa):
MKTNERIRDFLYRMSNFICLIVAAGLMIWIAPGADHLRSMGLQDDLIRMAMVVGAVIPGLIAAAILRTLIASPTPTPNESRAG

Foldseek 3Di:
DVVVLVVLVVLVVCLVVLLVVQLVVLVVVLVVQLVVCVVVVDDNVVSVVVSVVSNVVSSVVSVVVSPVVRPDRDDDPVVVVVD